Protein AF-A0A969H9D7-F1 (afdb_monomer)

Foldseek 3Di:
DDDDDPPPDDDLDDDDDPPDADFLVPDDLVSQWDADPVPRFIGGNNHTDDDDDPVVVVVVLVVLCVVPNDVVSVVVVVVVVVVVLVVVLVSLVVPHRHPDPVRSVVNSVSVVVSVD

Structure (mmCIF, N/CA/C/O backbone):
data_AF-A0A969H9D7-F1
#
_entry.id   AF-A0A969H9D7-F1
#
loop_
_atom_site.group_PDB
_atom_site.id
_atom_site.type_symbol
_atom_site.label_atom_id
_atom_site.label_alt_id
_atom_site.label_comp_id
_atom_site.label_asym_id
_atom_site.label_entity_id
_atom_site.label_seq_id
_atom_site.pdbx_PDB_ins_code
_atom_site.Cartn_x
_atom_site.Cartn_y
_atom_site.Cartn_z
_atom_site.occupancy
_atom_site.B_iso_or_equiv
_atom_site.auth_seq_id
_atom_site.auth_comp_id
_atom_site.auth_asym_id
_atom_site.auth_atom_id
_atom_site.pdbx_PDB_model_num
ATOM 1 N N . MET A 1 1 ? 2.101 -37.774 -3.448 1.00 33.56 1 MET A N 1
ATOM 2 C CA . MET A 1 1 ? 2.745 -37.173 -4.631 1.00 33.56 1 MET A CA 1
ATOM 3 C C . MET A 1 1 ? 1.666 -36.396 -5.372 1.00 33.56 1 MET A C 1
ATOM 5 O O . MET A 1 1 ? 1.065 -36.943 -6.282 1.00 33.56 1 MET A O 1
ATOM 9 N N . ASN A 1 2 ? 1.310 -35.200 -4.895 1.00 32.16 2 ASN A N 1
ATOM 10 C CA . ASN A 1 2 ? 0.349 -34.351 -5.599 1.00 32.16 2 ASN A CA 1
ATOM 11 C C . ASN A 1 2 ? 1.150 -33.205 -6.201 1.00 32.16 2 ASN A C 1
ATOM 13 O O . ASN A 1 2 ? 1.812 -32.461 -5.478 1.00 32.16 2 ASN A O 1
ATOM 17 N N . VAL A 1 3 ? 1.207 -33.215 -7.524 1.00 33.41 3 VAL A N 1
ATOM 18 C CA . VAL A 1 3 ? 2.039 -32.346 -8.344 1.00 33.41 3 VAL A CA 1
ATOM 19 C C . VAL A 1 3 ? 1.517 -30.921 -8.182 1.00 33.41 3 VAL A C 1
ATOM 21 O O . VAL A 1 3 ? 0.322 -30.677 -8.306 1.00 33.41 3 VAL A O 1
ATOM 24 N N . ILE A 1 4 ? 2.422 -30.010 -7.834 1.00 35.75 4 ILE A N 1
ATOM 25 C CA . ILE A 1 4 ? 2.188 -28.569 -7.797 1.00 35.75 4 ILE A CA 1
ATOM 26 C C . ILE A 1 4 ? 1.741 -28.147 -9.198 1.00 35.75 4 ILE A C 1
ATOM 28 O O . ILE A 1 4 ? 2.492 -28.336 -10.155 1.00 35.75 4 ILE A O 1
ATOM 32 N N . GLU A 1 5 ? 0.530 -27.608 -9.330 1.00 33.75 5 GLU A N 1
ATOM 33 C CA . GLU A 1 5 ? 0.127 -26.939 -10.564 1.00 33.75 5 GLU A CA 1
ATOM 34 C C . GLU A 1 5 ? 1.023 -25.710 -10.785 1.00 33.75 5 GLU A C 1
ATOM 36 O O . GLU A 1 5 ? 1.114 -24.855 -9.899 1.00 33.75 5 GLU A O 1
ATOM 41 N N . PRO A 1 6 ? 1.695 -25.581 -11.940 1.00 34.88 6 PRO A N 1
ATOM 42 C CA . PRO A 1 6 ? 2.473 -24.398 -12.253 1.00 34.88 6 PRO A CA 1
ATOM 43 C C . PRO A 1 6 ? 1.549 -23.358 -12.899 1.00 34.88 6 PRO A C 1
ATOM 45 O O . PRO A 1 6 ? 1.531 -23.202 -14.115 1.00 34.88 6 PRO A O 1
ATOM 48 N N . THR A 1 7 ? 0.764 -22.624 -12.108 1.00 38.19 7 THR A N 1
ATOM 49 C CA . THR A 1 7 ? -0.100 -21.539 -12.625 1.00 38.19 7 THR A CA 1
ATOM 50 C C . THR A 1 7 ? 0.622 -20.181 -12.676 1.00 38.19 7 THR A C 1
ATOM 52 O O . THR A 1 7 ? 0.048 -19.141 -12.365 1.00 38.19 7 THR A O 1
ATOM 55 N N . LEU A 1 8 ? 1.895 -20.172 -13.077 1.00 41.25 8 LEU A N 1
ATOM 56 C CA . LEU A 1 8 ? 2.696 -18.960 -13.298 1.00 41.25 8 LEU A CA 1
ATOM 57 C C . LEU A 1 8 ? 3.179 -18.926 -14.749 1.00 41.25 8 LEU A C 1
ATOM 59 O O . LEU A 1 8 ? 4.369 -19.058 -14.998 1.00 41.25 8 LEU A O 1
ATOM 63 N N . GLN A 1 9 ? 2.255 -18.823 -15.709 1.00 36.44 9 GLN A N 1
ATOM 64 C CA . GLN A 1 9 ? 2.560 -18.502 -17.112 1.00 36.44 9 GLN A CA 1
ATOM 65 C C . GLN A 1 9 ? 1.260 -18.295 -17.907 1.00 36.44 9 GLN A C 1
ATOM 67 O O . GLN A 1 9 ? 0.803 -19.198 -18.597 1.00 36.44 9 GLN A O 1
ATOM 72 N N . HIS A 1 10 ? 0.643 -17.110 -17.819 1.00 37.75 10 HIS A N 1
ATOM 73 C CA . HIS A 1 10 ? -0.107 -16.560 -18.957 1.00 37.75 10 HIS A CA 1
ATOM 74 C C . HIS A 1 10 ? -0.364 -15.050 -18.789 1.00 37.75 10 HIS A C 1
ATOM 76 O O . HIS A 1 10 ? -1.330 -14.634 -18.152 1.00 37.75 10 HIS A O 1
ATOM 82 N N . THR A 1 11 ? 0.512 -14.265 -19.420 1.00 38.38 11 THR A N 1
ATOM 83 C CA . THR A 1 11 ? 0.165 -13.052 -20.179 1.00 38.38 11 THR A CA 1
ATOM 84 C C . THR A 1 11 ? -0.357 -11.850 -19.385 1.00 38.38 11 THR A C 1
ATOM 86 O O . THR A 1 11 ? -1.549 -11.558 -19.374 1.00 38.38 11 THR A O 1
ATOM 89 N N . LEU A 1 12 ? 0.581 -11.082 -18.820 1.00 40.75 12 LEU A N 1
ATOM 90 C CA . LEU A 1 12 ? 0.462 -9.623 -18.772 1.00 40.75 12 LEU A CA 1
ATOM 91 C C . LEU A 1 12 ? 0.801 -9.110 -20.176 1.00 40.75 12 LEU A C 1
ATOM 93 O O . LEU A 1 12 ? 1.960 -8.876 -20.499 1.00 40.75 12 LEU A O 1
ATOM 97 N N . ALA A 1 13 ? -0.187 -9.040 -21.057 1.00 39.47 13 ALA A N 1
ATOM 98 C CA . ALA A 1 13 ? -0.029 -8.318 -22.306 1.00 39.47 13 ALA A CA 1
ATOM 99 C C . ALA A 1 13 ? -1.341 -7.622 -22.603 1.00 39.47 13 ALA A C 1
ATOM 101 O O . ALA A 1 13 ? -2.326 -8.302 -22.857 1.00 39.47 13 ALA A O 1
ATOM 102 N N . HIS A 1 14 ? -1.319 -6.295 -22.584 1.00 43.56 14 HIS A N 1
ATOM 103 C CA . HIS A 1 14 ? -1.577 -5.528 -23.792 1.00 43.56 14 HIS A CA 1
ATOM 104 C C . HIS A 1 14 ? -0.678 -4.273 -23.768 1.00 43.56 14 HIS A C 1
ATOM 106 O O . HIS A 1 14 ? -0.604 -3.564 -22.771 1.00 43.56 14 HIS A O 1
ATOM 112 N N . ASP A 1 15 ? 0.056 -4.089 -24.870 1.00 40.50 15 ASP A N 1
ATOM 113 C CA . ASP A 1 15 ? 0.835 -2.909 -25.290 1.00 40.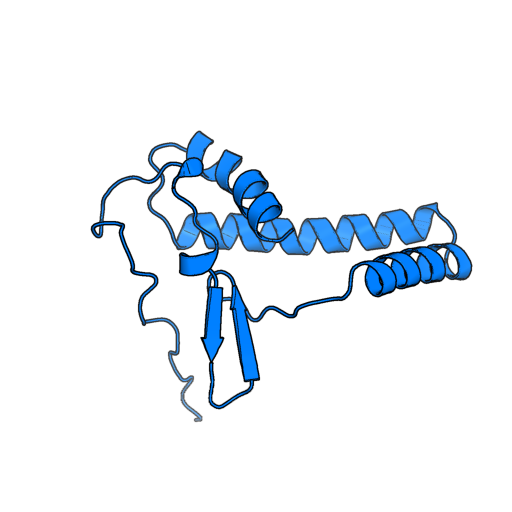50 15 ASP A CA 1
ATOM 114 C C . ASP A 1 15 ? 2.281 -2.689 -24.806 1.00 40.50 15 ASP A C 1
ATOM 116 O O . ASP A 1 15 ? 2.842 -1.616 -25.020 1.00 40.50 15 ASP A O 1
ATOM 120 N N . THR A 1 16 ? 2.979 -3.720 -24.325 1.00 48.44 16 THR A N 1
ATOM 121 C CA . THR A 1 16 ? 4.456 -3.688 -24.298 1.00 48.44 16 THR A CA 1
ATOM 122 C C . THR A 1 16 ? 5.021 -4.831 -25.129 1.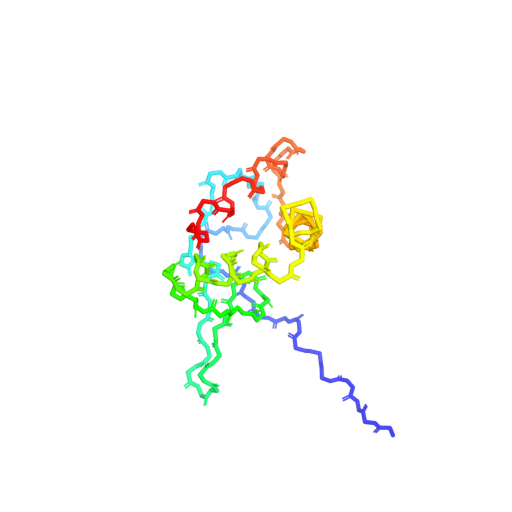00 48.44 16 THR A C 1
ATOM 124 O O . THR A 1 16 ? 4.751 -6.004 -24.871 1.00 48.44 16 THR A O 1
ATOM 127 N N . ILE A 1 17 ? 5.796 -4.494 -26.161 1.00 49.97 17 ILE A N 1
ATOM 128 C CA . ILE A 1 17 ? 6.546 -5.478 -26.946 1.00 49.97 17 ILE A CA 1
ATOM 129 C C . ILE A 1 17 ? 7.482 -6.219 -25.972 1.00 49.97 17 ILE A C 1
ATOM 131 O O . ILE A 1 17 ? 8.206 -5.554 -25.225 1.00 49.97 17 ILE A O 1
ATOM 135 N N . PRO A 1 18 ? 7.497 -7.567 -25.949 1.00 53.94 18 PRO A N 1
ATOM 136 C CA . PRO A 1 18 ? 8.398 -8.316 -25.080 1.00 53.94 18 PRO A CA 1
ATOM 137 C C . PRO A 1 18 ? 9.849 -7.855 -25.280 1.00 53.94 18 PRO A C 1
ATOM 139 O O . PRO A 1 18 ? 10.390 -7.968 -26.380 1.00 53.94 18 PRO A O 1
ATOM 142 N N . GLY A 1 19 ? 10.466 -7.319 -24.223 1.00 63.28 19 GLY A N 1
ATOM 143 C CA . GLY A 1 19 ? 11.852 -6.837 -24.233 1.00 63.28 19 GLY A CA 1
ATOM 144 C C . GLY A 1 19 ? 12.042 -5.324 -24.391 1.00 63.28 19 GLY A C 1
ATOM 145 O O . GLY A 1 19 ? 13.181 -4.868 -24.315 1.00 63.28 19 GLY A O 1
ATOM 146 N N . THR A 1 20 ? 10.983 -4.526 -24.565 1.00 76.88 20 THR A N 1
ATOM 147 C CA . THR A 1 20 ? 11.111 -3.060 -24.510 1.00 76.88 20 THR A CA 1
ATOM 148 C C . THR A 1 20 ? 11.296 -2.601 -23.058 1.00 76.88 20 THR A C 1
ATOM 150 O O . THR A 1 20 ? 10.532 -3.040 -22.197 1.00 76.88 20 THR A O 1
ATOM 153 N N . PRO A 1 21 ? 12.304 -1.760 -22.761 1.00 86.94 21 PRO A N 1
ATOM 154 C CA . PRO A 1 21 ? 12.455 -1.174 -21.435 1.00 86.94 21 PRO A CA 1
ATOM 155 C C . PRO A 1 21 ? 11.256 -0.283 -21.081 1.00 86.94 21 PRO A C 1
ATOM 157 O O . PRO A 1 21 ? 10.794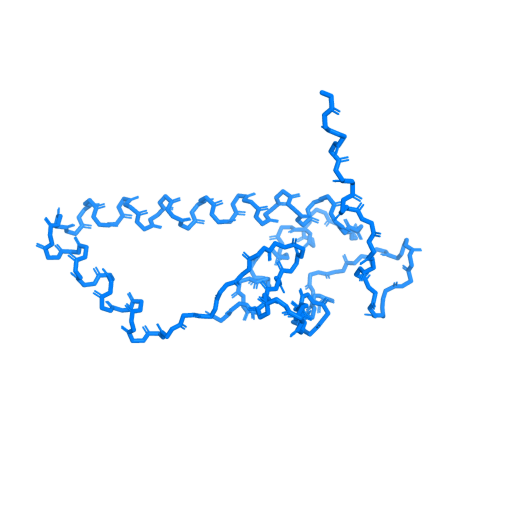 0.481 -21.926 1.00 86.94 21 PRO A O 1
ATOM 160 N N . LEU A 1 22 ? 10.759 -0.403 -19.851 1.00 90.31 22 LEU A N 1
ATOM 161 C CA . LEU A 1 22 ? 9.576 0.297 -19.343 1.00 90.31 22 LEU A CA 1
ATOM 162 C C . LEU A 1 22 ? 9.939 1.464 -18.425 1.00 90.31 22 LEU A C 1
ATOM 164 O O . LEU A 1 22 ? 10.870 1.365 -17.621 1.00 90.31 22 LEU A O 1
ATOM 168 N N . LYS A 1 23 ? 9.129 2.523 -18.479 1.00 92.25 23 LYS A N 1
ATOM 169 C CA . LYS A 1 23 ? 9.101 3.612 -17.498 1.00 92.25 23 LYS A CA 1
ATOM 170 C C . LYS A 1 23 ? 7.981 3.398 -16.493 1.00 92.25 23 LYS A C 1
ATOM 172 O O . LYS A 1 23 ? 6.972 2.762 -16.788 1.00 92.25 23 LYS A O 1
ATOM 177 N N . ALA A 1 24 ? 8.094 4.010 -15.317 1.00 89.25 24 ALA A N 1
ATOM 178 C CA . ALA A 1 24 ? 7.030 3.954 -14.306 1.00 89.25 24 ALA A CA 1
ATOM 179 C C . ALA A 1 24 ? 5.677 4.490 -14.816 1.00 89.25 24 ALA A C 1
ATOM 181 O O . ALA A 1 24 ? 4.623 3.993 -14.424 1.00 89.25 24 ALA A O 1
ATOM 182 N N . SER A 1 25 ? 5.704 5.485 -15.711 1.00 89.06 25 SER A N 1
ATOM 183 C CA . SER A 1 25 ? 4.511 6.068 -16.340 1.00 89.06 25 SER A CA 1
ATOM 184 C C . SER A 1 25 ? 3.762 5.114 -17.267 1.00 89.06 25 SER A C 1
ATOM 186 O O . SER A 1 25 ? 2.632 5.413 -17.638 1.00 89.06 25 SER A O 1
ATOM 188 N N . ASP A 1 26 ? 4.392 4.007 -17.655 1.00 90.38 26 ASP A N 1
ATOM 189 C CA . ASP A 1 26 ? 3.814 3.030 -18.576 1.00 90.38 26 ASP A CA 1
ATOM 190 C C . ASP A 1 26 ? 2.952 1.992 -17.834 1.00 90.38 26 ASP A C 1
ATOM 192 O O . ASP A 1 26 ? 2.281 1.174 -18.464 1.00 90.38 26 ASP A O 1
ATOM 196 N N . LEU A 1 27 ? 2.946 2.016 -16.493 1.00 90.44 27 LEU A N 1
ATOM 197 C CA . LEU A 1 27 ? 2.028 1.211 -15.695 1.00 90.44 27 LEU A CA 1
ATOM 198 C C . LEU A 1 27 ? 0.586 1.687 -15.893 1.00 90.44 27 LEU A C 1
ATOM 200 O O . LEU A 1 27 ? 0.253 2.841 -15.626 1.00 90.44 27 LEU A O 1
ATOM 204 N N . ASP A 1 28 ? -0.282 0.757 -16.282 1.00 90.12 28 ASP A N 1
ATOM 205 C CA . ASP A 1 28 ? -1.703 1.008 -16.505 1.00 90.12 28 ASP A CA 1
ATOM 206 C C . ASP A 1 28 ? -2.573 0.080 -15.647 1.00 90.12 28 ASP A C 1
ATOM 208 O O . ASP A 1 28 ? -2.359 -1.132 -15.583 1.00 90.12 28 ASP A O 1
ATOM 212 N N . PHE A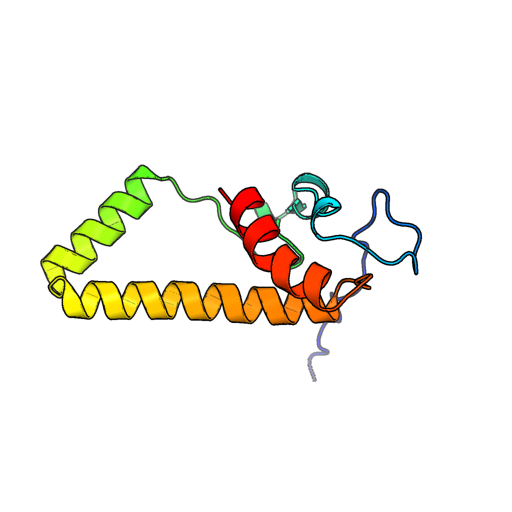 1 29 ? -3.588 0.651 -14.996 1.00 87.00 29 PHE A N 1
ATOM 213 C CA . PHE A 1 29 ? -4.473 -0.080 -14.089 1.00 87.00 29 PHE A CA 1
ATOM 214 C C . PHE A 1 29 ? -5.195 -1.250 -14.768 1.00 87.00 29 PHE A C 1
ATOM 216 O O . PHE A 1 29 ? -5.278 -2.336 -14.193 1.00 87.00 29 PHE A O 1
ATOM 223 N N . TYR A 1 30 ? -5.717 -1.057 -15.982 1.00 87.56 30 TYR A N 1
ATOM 224 C CA . TYR A 1 30 ? -6.503 -2.079 -16.674 1.00 87.56 30 TYR A CA 1
ATOM 225 C C . TYR A 1 30 ? -5.637 -3.247 -17.136 1.00 87.56 30 TYR A C 1
ATOM 227 O O . TYR A 1 30 ? -6.106 -4.384 -17.146 1.00 87.56 30 TYR A O 1
ATOM 235 N N . ASN A 1 31 ? -4.367 -2.985 -17.444 1.00 87.56 31 ASN A N 1
ATOM 236 C CA . ASN A 1 31 ? -3.395 -4.027 -17.763 1.00 87.56 31 ASN A CA 1
ATOM 237 C C . ASN A 1 31 ? -2.982 -4.850 -16.535 1.00 87.56 31 ASN A C 1
ATOM 239 O O . ASN A 1 31 ? -2.701 -6.045 -16.648 1.00 87.56 31 ASN A O 1
ATOM 243 N N . LEU A 1 32 ? -2.957 -4.231 -15.354 1.00 88.56 32 LEU A N 1
ATOM 244 C CA . LEU A 1 32 ? -2.610 -4.901 -14.099 1.00 88.56 32 LEU A CA 1
ATOM 245 C C . LEU A 1 32 ? -3.802 -5.637 -13.471 1.00 88.56 32 LEU A C 1
ATOM 247 O O . LEU A 1 32 ? -3.608 -6.603 -12.727 1.00 88.56 32 LEU A O 1
ATOM 251 N N . LEU A 1 33 ? -5.031 -5.206 -13.757 1.00 90.62 33 LEU A N 1
ATOM 252 C CA . LEU A 1 33 ? -6.248 -5.776 -13.194 1.00 90.62 33 LEU A CA 1
ATOM 253 C C . LEU A 1 33 ? -6.764 -6.959 -14.020 1.00 90.62 33 LEU A C 1
ATOM 255 O O . LEU A 1 33 ? -7.218 -6.816 -15.152 1.00 90.62 33 LEU A O 1
ATOM 259 N N . ARG A 1 34 ? -6.834 -8.140 -13.402 1.00 89.81 34 ARG A N 1
ATOM 260 C CA . ARG A 1 34 ? -7.449 -9.330 -13.997 1.00 89.81 34 ARG A CA 1
ATOM 261 C C . ARG A 1 34 ? -8.623 -9.814 -13.159 1.00 89.81 34 ARG A C 1
ATOM 263 O O . ARG A 1 34 ? -8.480 -10.148 -11.986 1.00 89.81 34 ARG A O 1
ATOM 270 N N . ARG A 1 35 ? -9.788 -9.965 -13.789 1.00 88.25 35 ARG A N 1
ATOM 271 C CA . ARG A 1 35 ? -10.945 -10.648 -13.195 1.00 88.25 35 ARG A CA 1
ATOM 272 C C . ARG A 1 35 ? -11.032 -12.085 -13.706 1.00 88.25 35 ARG A C 1
ATOM 274 O O . ARG A 1 35 ? -11.135 -12.316 -14.906 1.00 88.25 35 ARG A O 1
ATOM 281 N N . GLN A 1 36 ? -11.066 -13.042 -12.789 1.00 87.00 36 GLN A N 1
ATOM 282 C CA . GLN A 1 36 ? -11.448 -14.424 -13.058 1.00 87.00 36 GLN A CA 1
ATOM 283 C C . GLN A 1 36 ? -12.967 -14.547 -12.886 1.00 87.00 36 GLN A C 1
ATOM 285 O O . GLN A 1 36 ? -13.497 -14.404 -11.780 1.00 87.00 36 GLN A O 1
ATOM 290 N N . ALA A 1 37 ? -13.682 -14.690 -14.003 1.00 73.12 37 ALA A N 1
ATOM 291 C CA . ALA A 1 37 ? -15.141 -14.596 -14.035 1.00 73.12 37 ALA A CA 1
ATOM 292 C C . ALA A 1 37 ? -15.850 -15.810 -13.411 1.00 73.12 37 ALA A C 1
ATOM 294 O O . ALA A 1 37 ? -16.946 -15.662 -12.880 1.00 73.12 37 ALA A O 1
ATOM 295 N N . ASP A 1 38 ? -15.213 -16.975 -13.454 1.00 79.06 38 ASP A N 1
ATOM 296 C CA . ASP A 1 38 ? -15.687 -18.248 -12.908 1.00 79.06 38 ASP A CA 1
ATOM 297 C C . ASP A 1 38 ? -15.639 -18.297 -11.372 1.00 79.06 38 ASP A C 1
ATOM 299 O O . ASP A 1 38 ? -16.550 -18.822 -10.740 1.00 79.06 38 ASP A O 1
ATOM 303 N N . GLU A 1 39 ? -14.616 -17.698 -10.762 1.00 79.88 39 GLU A N 1
ATOM 304 C CA . GLU A 1 39 ? -14.359 -17.810 -9.320 1.00 79.88 39 GLU A CA 1
ATOM 305 C C . GLU A 1 39 ? -14.641 -16.521 -8.527 1.00 79.88 39 GLU A C 1
ATOM 307 O O . GLU A 1 39 ? -14.365 -16.458 -7.328 1.00 79.88 39 GLU A O 1
ATOM 312 N N . SER A 1 40 ? -15.174 -15.471 -9.166 1.00 85.06 40 SER A N 1
ATOM 313 C CA . SER A 1 40 ? -15.341 -14.133 -8.558 1.00 85.06 40 SER A CA 1
ATOM 314 C C . SER A 1 40 ? -14.049 -13.601 -7.916 1.00 85.06 40 SER A C 1
ATOM 316 O O . SER A 1 40 ? -14.063 -12.911 -6.893 1.00 85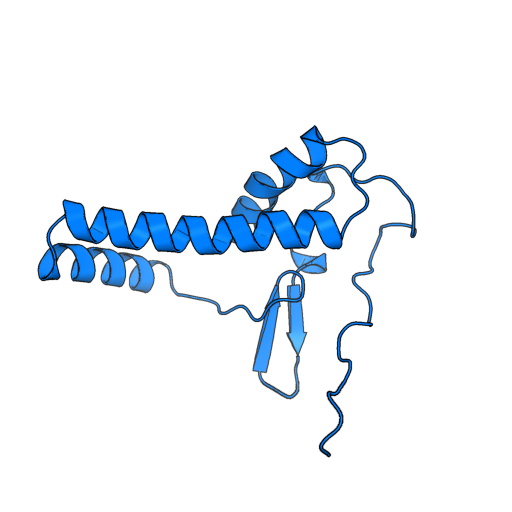.06 40 SER A O 1
ATOM 318 N N . ARG A 1 41 ? -12.901 -13.940 -8.514 1.00 90.75 41 ARG A N 1
ATOM 319 C CA . ARG A 1 41 ? -11.582 -13.523 -8.037 1.00 90.75 41 ARG A CA 1
ATOM 320 C C . ARG A 1 41 ? -11.081 -12.342 -8.853 1.00 90.75 41 ARG A C 1
ATOM 322 O O . ARG A 1 41 ? -11.027 -12.379 -10.077 1.00 90.75 41 ARG A O 1
ATOM 329 N N . LEU A 1 42 ? -10.698 -11.296 -8.145 1.00 92.19 42 LEU A N 1
ATOM 330 C CA . LEU A 1 42 ? -9.906 -10.183 -8.630 1.00 92.19 42 LEU A CA 1
ATOM 331 C C . LEU A 1 42 ? -8.424 -10.440 -8.358 1.00 92.19 42 LEU A C 1
ATOM 333 O O . LEU A 1 42 ? -8.030 -10.824 -7.252 1.00 92.19 42 LEU A O 1
ATOM 337 N N . PHE A 1 43 ? -7.611 -10.206 -9.365 1.00 91.62 43 PHE A N 1
ATOM 338 C CA . PHE A 1 43 ? -6.171 -10.181 -9.261 1.00 91.62 43 PHE A CA 1
ATOM 339 C C . PHE A 1 43 ? -5.693 -8.808 -9.697 1.00 91.62 43 PHE A C 1
ATOM 341 O O . PHE A 1 43 ? -6.218 -8.243 -10.654 1.00 91.62 43 PHE A O 1
ATOM 348 N N . PHE A 1 44 ? -4.703 -8.292 -8.993 1.00 90.25 44 PHE A N 1
ATOM 349 C CA . PHE A 1 44 ? -3.992 -7.089 -9.369 1.00 90.25 44 PHE A CA 1
ATOM 350 C C . PHE A 1 44 ? -2.513 -7.443 -9.417 1.00 90.25 44 PHE A C 1
ATOM 352 O O . PHE A 1 44 ? -1.976 -8.005 -8.461 1.00 90.25 44 PHE A O 1
ATOM 359 N N . ASN A 1 45 ? -1.898 -7.227 -10.576 1.00 86.81 45 ASN A N 1
ATOM 360 C CA . ASN A 1 45 ? -0.502 -7.538 -10.847 1.00 86.81 45 ASN A CA 1
ATOM 361 C C . ASN A 1 45 ? -0.111 -8.980 -10.448 1.00 86.81 45 ASN A C 1
ATOM 363 O O . ASN A 1 45 ? 0.798 -9.232 -9.658 1.00 86.81 45 ASN A O 1
ATOM 367 N N . GLY A 1 46 ? -0.914 -9.949 -10.902 1.00 84.12 46 GLY A N 1
ATOM 368 C CA . GLY A 1 46 ? -0.708 -11.378 -10.630 1.00 84.12 46 GLY A CA 1
ATOM 369 C C . GLY A 1 46 ? -1.030 -11.843 -9.201 1.00 84.12 46 GLY A C 1
ATOM 370 O O . GLY A 1 46 ? -1.000 -13.043 -8.934 1.00 84.12 46 GLY A O 1
ATOM 371 N N . ARG A 1 47 ? -1.393 -10.941 -8.281 1.00 88.00 47 ARG A N 1
ATOM 372 C CA . ARG A 1 47 ? -1.685 -11.257 -6.873 1.00 88.00 47 ARG A CA 1
ATOM 373 C C . ARG A 1 47 ? -3.177 -11.140 -6.583 1.00 88.00 47 ARG A C 1
ATOM 375 O O . ARG A 1 47 ? -3.858 -10.278 -7.127 1.00 88.00 47 ARG A O 1
ATOM 382 N N . ARG A 1 48 ? -3.715 -12.014 -5.723 1.00 90.94 48 ARG A N 1
ATOM 383 C CA . ARG A 1 48 ? -5.129 -11.955 -5.312 1.00 90.94 48 ARG A CA 1
ATOM 384 C C . ARG A 1 48 ? -5.386 -10.628 -4.594 1.00 90.94 48 ARG A C 1
ATOM 386 O O . ARG A 1 48 ? -4.776 -10.366 -3.563 1.00 90.94 48 ARG A O 1
ATOM 393 N N . ALA A 1 49 ? -6.326 -9.848 -5.114 1.00 92.06 49 ALA A N 1
ATOM 394 C CA . ALA A 1 49 ? -6.701 -8.542 -4.586 1.00 92.06 49 ALA A CA 1
ATOM 395 C C . ALA A 1 49 ? -8.172 -8.521 -4.166 1.00 92.06 49 ALA A C 1
ATOM 397 O O . ALA A 1 49 ? -8.988 -9.300 -4.654 1.00 92.06 49 ALA A O 1
ATOM 398 N N . VAL A 1 50 ? -8.550 -7.628 -3.269 1.00 92.25 50 VAL A N 1
ATOM 399 C CA . VAL A 1 50 ? -9.950 -7.423 -2.885 1.00 92.25 50 VAL A CA 1
ATOM 400 C C . VAL A 1 50 ? -10.253 -5.938 -2.927 1.00 92.25 50 VAL A C 1
ATOM 402 O O . VAL A 1 50 ? -9.370 -5.123 -2.686 1.00 92.25 50 VAL A O 1
ATOM 405 N N . ILE A 1 51 ? -11.498 -5.601 -3.247 1.00 91.88 51 ILE A N 1
ATOM 406 C CA . ILE A 1 51 ? -11.980 -4.225 -3.176 1.00 91.88 51 ILE A CA 1
ATOM 407 C C . ILE A 1 51 ? -12.517 -4.019 -1.765 1.00 91.88 51 ILE A C 1
ATOM 409 O O . ILE A 1 51 ? -13.342 -4.808 -1.299 1.00 91.88 51 ILE A O 1
ATOM 413 N N . PHE A 1 52 ? -12.045 -2.971 -1.102 1.00 93.19 52 PHE A N 1
ATOM 414 C CA . PHE A 1 52 ? -12.546 -2.537 0.192 1.00 93.19 52 PHE A CA 1
ATOM 415 C C . PHE A 1 52 ? -13.242 -1.191 0.055 1.00 93.19 52 PHE A C 1
ATOM 417 O O . PHE A 1 52 ? -12.823 -0.332 -0.716 1.00 93.19 52 PHE A O 1
ATOM 424 N N . ASP A 1 53 ? -14.300 -1.020 0.834 1.00 96.00 53 ASP A N 1
ATOM 425 C CA . ASP A 1 53 ? -14.939 0.273 1.002 1.00 96.00 53 ASP A CA 1
ATOM 426 C C . ASP A 1 53 ? -14.047 1.209 1.845 1.00 96.00 53 ASP A C 1
ATOM 428 O O . ASP A 1 53 ? -13.464 0.795 2.853 1.00 96.00 53 ASP A O 1
ATOM 432 N N . VAL A 1 54 ? -13.923 2.471 1.421 1.00 96.00 54 VAL A N 1
ATOM 433 C CA . VAL A 1 54 ? -13.034 3.454 2.066 1.00 96.00 54 VAL A CA 1
ATOM 434 C C . VAL A 1 54 ? -13.532 3.822 3.467 1.00 96.00 54 VAL A C 1
ATOM 436 O O . VAL A 1 54 ? -12.721 3.991 4.383 1.00 96.00 54 VAL A O 1
ATOM 439 N N . GLU A 1 55 ? -14.850 3.899 3.672 1.00 97.50 55 GLU A N 1
ATOM 440 C CA . GLU A 1 55 ? -15.440 4.152 4.990 1.00 97.50 55 GLU A CA 1
ATOM 441 C C . GLU A 1 55 ? -15.155 2.978 5.939 1.00 97.50 55 GLU A C 1
ATOM 443 O O . GLU A 1 55 ? -14.742 3.193 7.081 1.00 97.50 55 GLU A O 1
ATOM 448 N N . ALA A 1 56 ? -15.245 1.738 5.452 1.00 97.25 56 ALA A N 1
ATOM 449 C CA . ALA A 1 56 ? -14.902 0.544 6.219 1.00 97.25 56 ALA A CA 1
ATOM 450 C C . ALA A 1 56 ? -13.420 0.510 6.646 1.00 97.25 56 ALA A C 1
ATOM 452 O O . ALA A 1 56 ? -13.121 0.144 7.787 1.00 97.25 56 ALA A O 1
ATOM 453 N N . ILE A 1 57 ? -12.483 0.930 5.785 1.00 95.75 57 ILE A N 1
ATOM 454 C CA . ILE A 1 57 ? -11.060 1.065 6.158 1.00 95.75 57 ILE A CA 1
ATOM 455 C C . ILE A 1 57 ? -10.880 2.158 7.223 1.00 95.75 57 ILE A C 1
ATOM 457 O O . ILE A 1 57 ? -10.141 1.970 8.195 1.00 95.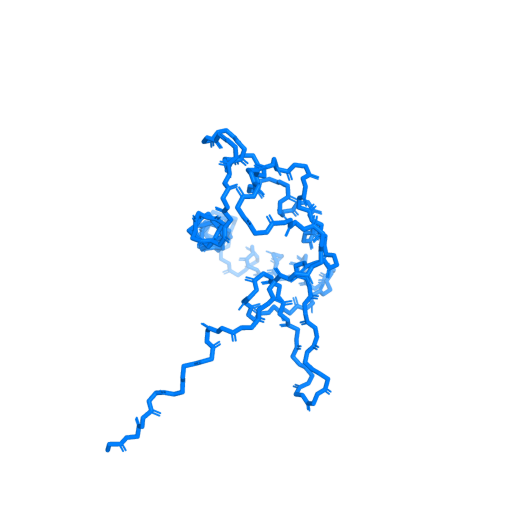75 57 ILE A O 1
ATOM 461 N N . GLY A 1 58 ? -11.579 3.287 7.080 1.00 97.12 58 GLY A N 1
ATOM 462 C CA . GLY A 1 58 ? -11.591 4.356 8.079 1.00 97.12 58 GLY A CA 1
ATOM 463 C C . GLY A 1 58 ? -12.098 3.876 9.442 1.00 97.12 58 GLY A C 1
ATOM 464 O O . GLY A 1 58 ? -11.470 4.151 10.470 1.00 97.12 58 GLY A O 1
ATOM 465 N N . ALA A 1 59 ? -13.180 3.095 9.447 1.00 98.12 59 ALA A N 1
ATOM 466 C CA . ALA A 1 59 ? -13.733 2.471 10.642 1.00 98.12 59 ALA A CA 1
ATOM 467 C C . ALA A 1 59 ? -12.752 1.466 11.266 1.00 98.12 59 ALA A C 1
ATOM 469 O O . ALA A 1 59 ? -12.533 1.508 12.475 1.00 98.12 59 ALA A O 1
ATOM 470 N N . LEU A 1 60 ? -12.087 0.624 10.465 1.00 97.62 60 LEU A N 1
ATOM 471 C CA . LEU A 1 60 ? -11.047 -0.292 10.948 1.00 97.62 60 LEU A CA 1
ATOM 472 C C . LEU A 1 60 ? -9.906 0.465 11.643 1.00 97.62 60 LEU A C 1
ATOM 474 O O . LEU A 1 60 ? -9.496 0.092 12.742 1.00 97.62 60 LEU A O 1
ATOM 478 N N . ARG A 1 61 ? -9.419 1.557 11.040 1.00 97.81 61 ARG A N 1
ATOM 479 C CA . ARG A 1 61 ? -8.395 2.421 11.648 1.00 97.81 61 ARG A CA 1
ATOM 480 C C . ARG A 1 61 ? -8.859 2.960 13.001 1.00 97.81 61 ARG A C 1
ATOM 482 O O . ARG A 1 61 ? -8.089 2.940 13.960 1.00 97.81 61 ARG A O 1
ATOM 489 N N . GLN A 1 62 ? -10.101 3.432 13.078 1.00 98.38 62 GLN A N 1
ATOM 490 C CA . GLN A 1 62 ? -10.673 3.969 14.309 1.00 98.38 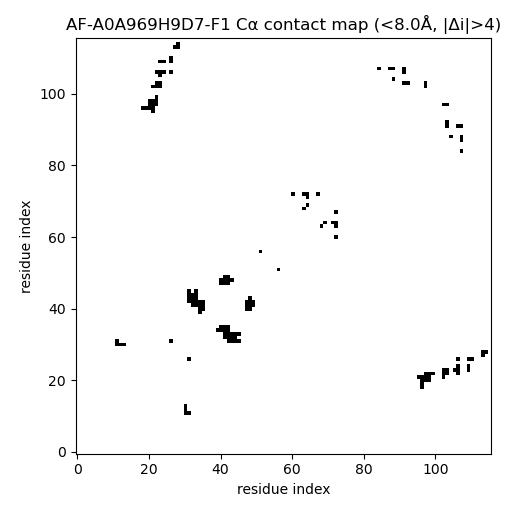62 GLN A CA 1
ATOM 491 C C . GLN A 1 62 ? -10.778 2.889 15.397 1.00 98.38 62 GLN A C 1
ATOM 493 O O . GLN A 1 62 ? -10.337 3.118 16.520 1.00 98.38 62 GLN A O 1
ATOM 498 N N . GLN A 1 63 ? -11.246 1.688 15.050 1.00 98.38 63 GLN A N 1
ATOM 499 C CA . GLN A 1 63 ? -11.333 0.561 15.984 1.00 98.38 63 GLN A CA 1
ATOM 500 C C . GLN A 1 63 ? -9.961 0.111 16.504 1.00 98.38 63 GLN A C 1
ATOM 502 O O . GLN A 1 63 ? -9.823 -0.207 17.687 1.00 98.38 63 GLN A O 1
ATOM 507 N N . LEU A 1 64 ? -8.923 0.130 15.659 1.00 98.56 64 LEU A N 1
ATOM 508 C CA . LEU A 1 64 ? -7.548 -0.143 16.091 1.00 98.56 64 LEU A CA 1
ATOM 509 C C . LEU A 1 64 ? -7.062 0.891 17.114 1.00 98.56 64 LEU A C 1
ATOM 511 O O . LEU A 1 64 ? -6.451 0.515 18.113 1.00 98.56 64 LEU A O 1
ATOM 515 N N . ILE A 1 65 ? -7.345 2.176 16.886 1.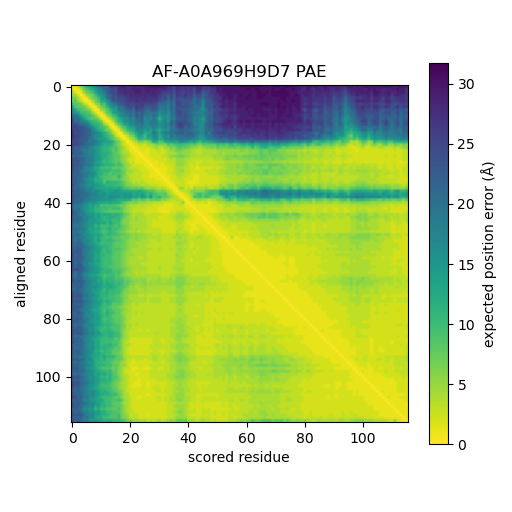00 98.69 65 ILE A N 1
ATOM 516 C CA . ILE A 1 65 ? -6.964 3.259 17.804 1.00 98.69 65 ILE A CA 1
ATOM 517 C C . ILE A 1 65 ? -7.713 3.135 19.131 1.00 98.69 65 ILE A C 1
ATOM 519 O O . ILE A 1 65 ? -7.094 3.253 20.184 1.00 98.69 65 ILE A O 1
ATOM 523 N N . GLU A 1 66 ? -9.016 2.867 19.096 1.00 98.62 66 GLU A N 1
ATOM 524 C CA . GLU A 1 66 ? -9.841 2.711 20.300 1.00 98.62 66 GLU A CA 1
ATOM 525 C C . GLU A 1 66 ? -9.429 1.494 21.133 1.00 98.62 66 GLU A C 1
ATOM 527 O O . GLU A 1 66 ? -9.419 1.562 22.360 1.00 98.62 66 GLU A O 1
ATOM 532 N N . SER A 1 67 ? -9.042 0.398 20.477 1.00 98.50 67 SER A N 1
ATOM 533 C CA . SER A 1 67 ? -8.699 -0.857 21.156 1.00 98.50 67 SER A CA 1
ATOM 534 C C . SER A 1 67 ? -7.258 -0.903 21.670 1.00 98.50 67 SER A C 1
ATOM 536 O O . SER A 1 67 ? -6.992 -1.538 22.688 1.00 98.50 67 SER A O 1
ATOM 538 N N . LEU A 1 68 ? -6.311 -0.282 20.956 1.00 98.25 68 LEU A N 1
ATOM 539 C CA . LEU A 1 68 ? -4.868 -0.430 21.209 1.00 98.25 68 LEU A CA 1
ATOM 540 C C . LEU A 1 68 ? -4.174 0.880 21.611 1.00 98.25 68 LEU A C 1
ATOM 542 O O . LEU A 1 68 ? -3.021 0.857 22.039 1.00 98.25 68 LEU A O 1
ATOM 546 N N . GLY A 1 69 ? -4.840 2.021 21.440 1.00 98.38 69 GLY A N 1
ATOM 547 C CA . GLY A 1 69 ? -4.213 3.337 21.483 1.00 98.38 69 GLY A CA 1
ATOM 548 C C . GLY A 1 69 ? -3.446 3.675 20.197 1.00 98.38 69 GLY A C 1
ATOM 549 O O . GLY A 1 69 ? -3.117 2.819 19.372 1.00 98.38 69 GLY A O 1
ATOM 550 N N . THR A 1 70 ? -3.143 4.961 20.024 1.00 98.25 70 THR A N 1
ATOM 551 C CA . THR A 1 70 ? -2.559 5.511 18.789 1.00 98.25 70 THR A CA 1
ATOM 552 C C . THR A 1 70 ? -1.207 4.899 18.421 1.00 98.25 70 THR A C 1
ATOM 554 O O . THR A 1 70 ? -0.969 4.608 17.252 1.00 98.25 70 THR A O 1
ATOM 557 N N . GLU A 1 71 ? -0.318 4.692 19.395 1.00 98.31 71 GLU A N 1
ATOM 558 C CA . GLU A 1 71 ? 1.050 4.219 19.143 1.00 98.31 71 GLU A CA 1
ATOM 559 C C . GLU A 1 71 ? 1.069 2.788 18.585 1.00 98.31 71 GLU A C 1
ATOM 561 O O . GLU A 1 71 ? 1.680 2.519 17.548 1.00 98.31 71 GLU A O 1
ATOM 566 N N . LEU A 1 72 ? 0.336 1.870 19.220 1.00 98.38 72 LEU A N 1
ATOM 567 C CA . LEU A 1 72 ? 0.256 0.485 18.761 1.00 98.38 72 LEU A CA 1
ATOM 568 C C . LEU A 1 72 ? -0.516 0.367 17.445 1.00 98.38 72 LEU A C 1
ATOM 570 O O . LEU A 1 72 ? -0.082 -0.377 16.561 1.00 98.38 72 LEU A O 1
ATOM 574 N N . ALA A 1 73 ? -1.607 1.123 17.279 1.00 98.56 73 ALA A N 1
ATOM 575 C CA . ALA A 1 73 ? -2.352 1.175 16.024 1.00 98.56 73 ALA A CA 1
ATOM 576 C C . ALA A 1 73 ? -1.466 1.651 14.860 1.00 98.56 73 ALA A C 1
ATOM 578 O O . ALA A 1 73 ? -1.447 1.020 13.802 1.00 98.56 73 ALA A O 1
ATOM 579 N N . MET A 1 74 ? -0.665 2.702 15.073 1.00 98.12 74 MET A N 1
ATOM 580 C CA . MET A 1 74 ? 0.326 3.168 14.100 1.00 98.12 74 MET A CA 1
ATOM 581 C C . MET A 1 74 ? 1.336 2.067 13.773 1.00 98.12 74 MET A C 1
ATOM 583 O O . MET A 1 74 ? 1.583 1.791 12.604 1.00 98.12 74 MET A O 1
ATOM 587 N N . GLY A 1 75 ? 1.871 1.377 14.784 1.00 98.44 75 GLY A N 1
ATOM 588 C CA . GLY A 1 75 ? 2.786 0.260 14.567 1.00 98.44 75 GLY A CA 1
ATOM 589 C C . GLY A 1 75 ? 2.181 -0.855 13.703 1.00 98.44 75 GLY A C 1
ATOM 590 O O . GLY A 1 75 ? 2.864 -1.393 12.830 1.00 98.44 75 GLY A O 1
ATOM 591 N N . VAL A 1 76 ? 0.909 -1.203 13.922 1.00 98.25 76 VAL A N 1
ATOM 592 C CA . VAL A 1 76 ? 0.193 -2.204 13.112 1.00 98.25 76 VAL A CA 1
ATOM 593 C C . VAL A 1 76 ? 0.053 -1.737 11.664 1.00 98.25 76 VAL A C 1
ATOM 595 O O . VAL A 1 76 ? 0.441 -2.475 10.760 1.00 98.25 76 VAL A O 1
ATOM 598 N N . LEU A 1 77 ? -0.436 -0.516 11.441 1.00 97.38 77 LEU A N 1
ATOM 599 C CA . LEU A 1 77 ? -0.671 0.025 10.098 1.00 97.38 77 LEU A CA 1
ATOM 600 C C . LEU A 1 77 ? 0.632 0.220 9.311 1.00 97.38 77 LEU A C 1
ATOM 602 O O . LEU A 1 77 ? 0.691 -0.124 8.134 1.00 97.38 77 LEU A O 1
ATOM 606 N N . THR A 1 78 ? 1.706 0.669 9.965 1.00 97.94 78 THR A N 1
ATOM 607 C CA . THR A 1 78 ? 3.030 0.787 9.339 1.00 97.94 78 THR A CA 1
ATOM 608 C C . THR A 1 78 ? 3.561 -0.572 8.891 1.00 97.94 78 THR A C 1
ATOM 610 O O . THR A 1 78 ? 4.073 -0.698 7.782 1.00 97.94 78 THR A O 1
ATOM 613 N N . ARG A 1 79 ? 3.427 -1.617 9.719 1.00 97.88 79 ARG A N 1
ATOM 614 C CA . ARG A 1 79 ? 3.852 -2.975 9.335 1.00 97.88 79 ARG A CA 1
ATOM 615 C C . ARG A 1 79 ? 2.981 -3.557 8.227 1.00 97.88 79 ARG A C 1
ATOM 617 O O . ARG A 1 79 ? 3.510 -4.241 7.355 1.00 97.88 79 ARG A O 1
ATOM 624 N N . PHE A 1 80 ? 1.680 -3.276 8.257 1.00 95.62 80 PHE A N 1
ATOM 625 C CA . PHE A 1 80 ? 0.756 -3.660 7.196 1.00 95.62 80 PHE A CA 1
ATOM 626 C C . PHE A 1 80 ? 1.185 -3.052 5.852 1.00 95.62 80 PHE A C 1
ATOM 628 O O . PHE A 1 80 ? 1.454 -3.800 4.913 1.00 95.62 80 PHE A O 1
ATOM 635 N N . GLY A 1 81 ? 1.372 -1.728 5.795 1.00 94.25 81 GLY A N 1
ATOM 636 C CA . GLY A 1 81 ? 1.845 -1.034 4.593 1.00 94.25 81 GLY A CA 1
ATOM 637 C C . GLY A 1 81 ? 3.236 -1.489 4.145 1.00 94.25 81 GLY A C 1
ATOM 638 O O . GLY A 1 81 ? 3.444 -1.767 2.970 1.00 94.25 81 GLY A O 1
ATOM 639 N N . TYR A 1 82 ? 4.181 -1.671 5.075 1.00 96.62 82 TYR A N 1
ATOM 640 C CA . TYR A 1 82 ? 5.519 -2.178 4.748 1.00 96.62 82 TYR A CA 1
ATOM 641 C C . TYR A 1 82 ? 5.477 -3.578 4.121 1.00 96.62 82 TYR A C 1
ATOM 643 O O . TYR A 1 82 ? 6.212 -3.855 3.175 1.00 96.62 82 TYR A O 1
ATOM 651 N N . SER A 1 83 ? 4.631 -4.473 4.641 1.00 94.50 83 SER A N 1
ATOM 652 C CA . SER A 1 83 ? 4.505 -5.824 4.093 1.00 94.50 83 SER A CA 1
ATOM 653 C C . SER A 1 83 ? 3.909 -5.819 2.687 1.00 94.50 83 SER A C 1
ATOM 655 O O . SER A 1 83 ? 4.335 -6.624 1.860 1.00 94.50 83 SER A O 1
ATOM 657 N N . GLN A 1 84 ? 2.937 -4.941 2.428 1.00 91.06 84 GLN A N 1
ATOM 658 C CA . GLN A 1 84 ? 2.344 -4.756 1.106 1.00 91.06 84 GLN A CA 1
ATOM 659 C C . GLN A 1 84 ? 3.399 -4.194 0.135 1.00 91.06 84 GLN A C 1
ATOM 661 O O . GLN A 1 84 ? 3.751 -4.880 -0.826 1.00 91.06 84 GLN A O 1
ATOM 666 N N . GLY A 1 85 ? 4.034 -3.068 0.477 1.00 92.88 85 GLY A N 1
ATOM 667 C CA . GLY A 1 85 ? 5.000 -2.390 -0.392 1.00 92.88 85 GLY A CA 1
ATOM 668 C C . GLY A 1 85 ? 6.282 -3.187 -0.653 1.00 92.88 85 GLY A C 1
ATOM 669 O O . GLY A 1 85 ? 6.817 -3.159 -1.759 1.00 92.88 85 GLY A O 1
ATOM 670 N N . ARG A 1 86 ? 6.769 -3.971 0.322 1.00 94.62 86 ARG A N 1
ATOM 671 C CA . ARG A 1 86 ? 7.883 -4.911 0.090 1.00 94.62 86 ARG A CA 1
ATOM 672 C C . ARG A 1 86 ? 7.505 -5.960 -0.958 1.00 94.62 86 ARG A C 1
ATOM 674 O O . ARG A 1 86 ? 8.327 -6.286 -1.811 1.00 94.62 86 ARG A O 1
ATOM 681 N N . GLY A 1 87 ? 6.299 -6.520 -0.853 1.00 91.25 87 GLY A N 1
ATOM 682 C CA . GLY A 1 87 ? 5.801 -7.504 -1.811 1.00 91.25 87 GLY A CA 1
ATOM 683 C C . GLY A 1 87 ? 5.675 -6.910 -3.211 1.00 91.25 87 GLY A C 1
ATOM 684 O O . GLY A 1 87 ? 6.040 -7.564 -4.185 1.00 91.25 87 GLY A O 1
ATOM 685 N N . ASP A 1 88 ? 5.220 -5.663 -3.302 1.00 91.88 88 ASP A N 1
ATOM 686 C CA . ASP A 1 88 ? 5.090 -4.951 -4.570 1.00 91.88 88 ASP A CA 1
ATOM 687 C C . ASP A 1 88 ? 6.437 -4.676 -5.218 1.00 91.88 88 ASP A C 1
ATOM 689 O O . ASP A 1 88 ? 6.619 -4.988 -6.388 1.00 91.88 88 ASP A O 1
ATOM 693 N N . ALA A 1 89 ? 7.406 -4.166 -4.455 1.00 93.44 89 ALA A N 1
ATOM 694 C CA . ALA A 1 89 ? 8.744 -3.887 -4.967 1.00 93.44 89 ALA A CA 1
ATOM 695 C C . ALA A 1 89 ? 9.418 -5.144 -5.540 1.00 93.44 89 ALA A C 1
ATOM 697 O O . ALA A 1 89 ? 10.006 -5.084 -6.621 1.00 93.44 89 ALA A O 1
ATOM 698 N N . ALA A 1 90 ? 9.307 -6.280 -4.837 1.00 92.12 90 ALA A N 1
ATOM 699 C CA . ALA A 1 90 ? 9.844 -7.559 -5.298 1.00 92.12 90 ALA A CA 1
ATOM 700 C C . ALA A 1 90 ? 9.153 -8.030 -6.585 1.00 92.12 90 ALA A C 1
ATOM 702 O O . ALA A 1 90 ? 9.815 -8.372 -7.559 1.00 92.12 90 ALA A O 1
ATOM 703 N N . MET A 1 91 ? 7.823 -7.977 -6.620 1.00 89.50 91 MET A N 1
ATOM 704 C CA . MET A 1 91 ? 7.056 -8.399 -7.786 1.00 89.50 91 MET A CA 1
ATOM 705 C C . MET A 1 91 ? 7.294 -7.482 -9.000 1.00 89.50 91 MET A C 1
ATOM 707 O O . MET A 1 91 ? 7.475 -7.989 -10.105 1.00 89.50 91 MET A O 1
ATOM 711 N N . LEU A 1 92 ? 7.387 -6.160 -8.816 1.00 91.38 92 LEU A N 1
ATOM 712 C CA . LEU A 1 92 ? 7.727 -5.211 -9.884 1.00 91.38 92 LEU A CA 1
ATOM 713 C C . LEU A 1 92 ? 9.127 -5.478 -10.452 1.00 91.38 92 LEU A C 1
ATOM 715 O O . LEU A 1 92 ? 9.317 -5.357 -11.660 1.00 91.38 92 LEU A O 1
ATOM 719 N N . ALA A 1 93 ? 10.090 -5.854 -9.603 1.00 91.44 93 ALA A N 1
ATOM 720 C CA . ALA A 1 93 ? 11.446 -6.198 -10.031 1.00 91.44 93 ALA A CA 1
ATOM 721 C C . ALA A 1 93 ? 11.493 -7.496 -10.857 1.00 91.44 93 ALA A C 1
ATOM 723 O O . ALA A 1 93 ? 12.289 -7.605 -11.784 1.00 91.44 93 ALA A O 1
ATOM 724 N N . GLU A 1 94 ? 10.651 -8.478 -10.527 1.00 89.38 94 GLU A N 1
ATOM 725 C CA . GLU A 1 94 ? 10.609 -9.778 -11.212 1.00 89.38 94 GLU A CA 1
ATOM 726 C C . GLU A 1 94 ? 9.777 -9.758 -12.504 1.00 89.38 94 GLU A C 1
ATOM 728 O O . GLU A 1 94 ? 10.027 -10.546 -13.415 1.00 89.38 94 GLU A O 1
ATOM 733 N N . THR A 1 95 ? 8.775 -8.879 -12.584 1.00 86.31 95 THR A N 1
ATOM 734 C CA . THR A 1 95 ? 7.750 -8.916 -13.640 1.00 86.31 95 THR A CA 1
ATOM 735 C C . THR A 1 95 ? 8.104 -8.067 -14.860 1.00 86.31 95 THR A C 1
ATOM 737 O O . THR A 1 95 ? 7.753 -8.432 -15.983 1.00 86.31 95 THR A O 1
ATOM 740 N N . PHE A 1 96 ? 8.787 -6.938 -14.663 1.00 88.31 96 PHE A N 1
ATOM 741 C CA . PHE A 1 96 ? 8.993 -5.932 -15.705 1.00 88.31 96 PHE A CA 1
ATOM 742 C C . PHE A 1 96 ? 10.475 -5.708 -16.006 1.00 88.31 96 PHE A C 1
ATOM 744 O O . PHE A 1 96 ? 11.329 -5.768 -15.126 1.00 88.31 96 PHE A O 1
ATOM 751 N N . ASN A 1 97 ? 10.770 -5.400 -17.268 1.00 92.56 97 ASN A N 1
ATOM 752 C CA . ASN A 1 97 ? 12.092 -4.960 -17.699 1.00 92.56 97 ASN A CA 1
ATOM 753 C C . ASN A 1 97 ? 12.151 -3.428 -17.654 1.00 92.56 97 ASN A C 1
ATOM 755 O O . ASN A 1 97 ? 11.723 -2.772 -18.600 1.00 92.56 97 ASN A O 1
ATOM 759 N N . TRP A 1 98 ? 12.626 -2.861 -16.549 1.00 93.69 98 TRP A N 1
ATOM 760 C CA . TRP A 1 98 ? 12.693 -1.409 -16.353 1.00 93.69 98 TRP A CA 1
ATOM 761 C C . TRP A 1 98 ? 13.815 -0.761 -17.172 1.00 93.69 98 TRP A C 1
ATOM 763 O O . TRP A 1 98 ? 14.882 -1.347 -17.344 1.00 93.69 98 TRP A O 1
ATOM 773 N N . GLU A 1 99 ? 13.586 0.459 -17.666 1.00 94.12 99 GLU A N 1
ATOM 774 C CA . GLU A 1 99 ? 14.605 1.248 -18.374 1.00 94.12 99 GLU A CA 1
ATOM 775 C C . GLU A 1 99 ? 15.752 1.655 -17.446 1.00 94.12 99 GLU A C 1
ATOM 777 O O . GLU A 1 99 ? 16.921 1.579 -17.832 1.00 94.12 99 GLU A O 1
ATOM 782 N N . THR A 1 100 ? 15.432 2.029 -16.207 1.00 95.31 100 THR A N 1
ATOM 783 C CA . THR A 1 100 ? 16.412 2.374 -15.175 1.00 95.31 100 THR A CA 1
ATOM 784 C C . THR A 1 100 ? 15.982 1.889 -13.787 1.00 95.31 100 THR A C 1
ATOM 786 O O . THR A 1 100 ? 14.799 1.661 -13.528 1.00 95.31 100 THR A O 1
ATOM 789 N N . ASP A 1 101 ? 16.925 1.823 -12.840 1.00 95.25 101 ASP A N 1
ATOM 790 C CA . ASP A 1 101 ? 16.619 1.579 -11.418 1.00 95.25 101 ASP A CA 1
ATOM 791 C C . ASP A 1 101 ? 15.674 2.647 -10.836 1.00 95.25 101 ASP A C 1
ATOM 793 O O . ASP A 1 101 ? 14.899 2.375 -9.918 1.00 95.25 101 ASP A O 1
ATOM 797 N N . MET A 1 102 ? 15.719 3.873 -11.374 1.00 96.31 102 MET A N 1
ATOM 798 C CA . MET A 1 102 ? 14.806 4.947 -10.986 1.00 96.31 102 MET A CA 1
ATOM 799 C C . MET A 1 102 ? 13.383 4.703 -11.489 1.00 96.31 102 MET A C 1
ATOM 801 O O . MET A 1 102 ? 12.438 5.024 -10.767 1.00 96.31 102 MET A O 1
ATOM 805 N N . ASP A 1 103 ? 13.208 4.115 -12.673 1.00 96.12 103 ASP A N 1
ATOM 806 C CA . ASP A 1 103 ? 11.887 3.713 -13.166 1.00 96.12 103 ASP A CA 1
ATOM 807 C C . ASP A 1 103 ? 11.292 2.616 -12.283 1.00 96.12 103 ASP A C 1
ATOM 809 O O . ASP A 1 103 ? 10.144 2.723 -11.864 1.00 96.12 103 ASP A O 1
ATOM 813 N N . TRP A 1 104 ? 12.095 1.629 -11.879 1.00 94.88 104 TRP A N 1
ATOM 814 C CA . TRP A 1 104 ? 11.660 0.633 -10.898 1.00 94.88 104 TRP A CA 1
ATOM 815 C C . TRP A 1 104 ? 11.292 1.256 -9.540 1.00 94.88 104 TRP A C 1
ATOM 817 O O . TRP A 1 104 ? 10.247 0.943 -8.970 1.00 94.88 104 TRP A O 1
ATOM 827 N N . LEU A 1 105 ? 12.118 2.166 -9.014 1.00 95.25 105 LEU A N 1
ATOM 828 C CA . LEU A 1 105 ? 11.852 2.813 -7.726 1.00 95.25 105 LEU A CA 1
ATOM 829 C C . LEU A 1 105 ? 10.566 3.654 -7.763 1.00 95.25 105 LEU A C 1
ATOM 831 O O . LEU A 1 105 ? 9.779 3.637 -6.815 1.00 95.25 105 LEU A O 1
ATOM 835 N N . THR A 1 106 ? 10.353 4.400 -8.848 1.00 95.81 106 THR A N 1
ATOM 836 C CA . THR A 1 106 ? 9.179 5.270 -9.019 1.00 95.81 106 THR A CA 1
ATOM 837 C C . THR A 1 106 ? 7.917 4.507 -9.413 1.00 95.81 106 THR A C 1
ATOM 839 O O . THR A 1 106 ? 6.816 4.990 -9.142 1.00 95.81 106 THR A O 1
ATOM 842 N N . ALA A 1 107 ? 8.052 3.283 -9.927 1.00 94.38 107 ALA A N 1
ATOM 843 C CA . ALA A 1 107 ? 6.931 2.389 -10.182 1.00 94.38 107 ALA A CA 1
ATOM 844 C C . ALA A 1 107 ? 6.145 2.038 -8.909 1.00 94.38 107 ALA A C 1
ATOM 846 O O . ALA A 1 107 ? 4.940 1.837 -8.992 1.00 94.38 107 ALA A O 1
ATOM 847 N N . GLY A 1 108 ? 6.780 2.013 -7.731 1.00 93.62 108 GLY A N 1
ATOM 848 C CA . GLY A 1 108 ? 6.088 1.779 -6.456 1.00 93.62 108 GLY A CA 1
ATOM 849 C C . GLY A 1 108 ? 5.015 2.841 -6.158 1.00 93.62 108 GLY A C 1
ATOM 850 O O . GLY A 1 108 ? 3.838 2.501 -6.047 1.00 93.62 108 GLY A O 1
ATOM 851 N N . PRO A 1 109 ? 5.376 4.135 -6.070 1.00 93.69 109 PRO A N 1
ATOM 852 C CA . PRO A 1 109 ? 4.405 5.225 -5.964 1.00 93.69 109 PRO A CA 1
ATOM 853 C C . PRO A 1 109 ? 3.366 5.250 -7.094 1.00 93.69 109 PRO A C 1
ATOM 855 O O . PRO A 1 109 ? 2.193 5.504 -6.825 1.00 93.69 109 PRO A O 1
ATOM 858 N N . SER A 1 110 ? 3.767 4.965 -8.339 1.00 93.75 110 SER A N 1
ATOM 859 C CA . SER A 1 110 ? 2.827 4.867 -9.462 1.00 93.75 110 SER A CA 1
ATOM 860 C C . SER A 1 110 ? 1.807 3.751 -9.246 1.00 93.75 110 SER A C 1
ATOM 862 O O . SER A 1 110 ? 0.617 3.987 -9.413 1.00 93.75 110 SER A O 1
ATOM 864 N N . LEU A 1 111 ? 2.242 2.570 -8.803 1.00 92.94 111 LEU A N 1
ATOM 865 C CA . LEU A 1 111 ? 1.365 1.447 -8.483 1.00 92.94 111 LEU A CA 1
ATOM 866 C C . LEU A 1 111 ? 0.382 1.810 -7.365 1.00 92.94 111 LEU A C 1
ATOM 868 O O . LEU A 1 111 ? -0.814 1.596 -7.523 1.00 92.94 111 LEU A O 1
ATOM 872 N N . HIS A 1 112 ? 0.859 2.445 -6.291 1.00 92.25 112 HIS A N 1
ATOM 873 C CA . HIS A 1 112 ? 0.005 2.877 -5.181 1.00 92.25 112 HIS A CA 1
ATOM 874 C C . HIS A 1 112 ? -1.060 3.897 -5.625 1.00 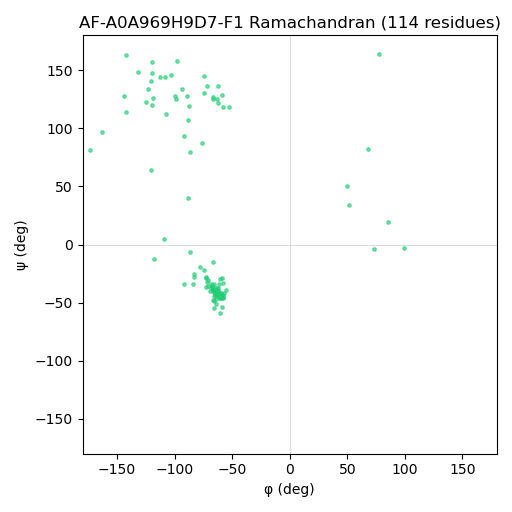92.25 112 HIS A C 1
ATOM 876 O O . HIS A 1 112 ? -2.171 3.895 -5.106 1.00 92.25 112 HIS A O 1
ATOM 882 N N . MET A 1 113 ? -0.753 4.763 -6.597 1.00 92.88 113 MET A N 1
ATOM 883 C CA . MET A 1 113 ? -1.738 5.676 -7.190 1.00 92.88 113 MET A CA 1
ATOM 884 C C . MET A 1 113 ? -2.798 4.932 -8.018 1.00 92.88 113 MET A C 1
ATOM 886 O O . MET A 1 113 ? -3.947 5.363 -8.062 1.00 92.88 113 MET A O 1
ATOM 890 N N . LEU A 1 114 ? -2.428 3.831 -8.681 1.00 92.25 114 LEU A N 1
ATOM 891 C CA . LEU A 1 114 ? -3.373 2.999 -9.432 1.00 92.25 114 LEU A CA 1
ATOM 892 C C . LEU A 1 114 ? -4.290 2.185 -8.505 1.00 92.25 114 LEU A C 1
ATOM 894 O O . LEU A 1 114 ? -5.415 1.877 -8.888 1.00 92.25 114 LEU A O 1
ATOM 898 N N . GLU A 1 115 ? -3.827 1.837 -7.304 1.00 90.75 115 GLU A N 1
ATOM 899 C CA . GLU A 1 115 ? -4.617 1.104 -6.306 1.00 90.75 115 GLU A CA 1
ATOM 900 C C . GLU A 1 115 ? -5.686 1.967 -5.610 1.00 90.75 115 GLU A C 1
ATOM 902 O O . GLU A 1 115 ? -6.690 1.412 -5.153 1.00 90.75 115 GLU A O 1
ATOM 907 N N . GLY A 1 116 ? -5.516 3.297 -5.603 1.00 87.50 116 GLY A N 1
ATOM 908 C CA . GLY A 1 116 ? -6.445 4.267 -5.007 1.00 87.50 116 GLY A CA 1
ATOM 909 C C . GLY A 1 116 ? -5.959 4.827 -3.680 1.00 87.50 116 GLY A C 1
ATOM 910 O O . GLY A 1 116 ? -6.192 4.171 -2.641 1.00 87.50 116 GLY A O 1
#

pLDDT: mean 84.13, std 19.96, range [32.16, 98.69]

Mean predicted aligned error: 8.08 Å

Solvent-accessible surface area (backbone atoms only — not comparable to full-atom values): 7116 Å² total; per-residue (Å²): 140,81,79,79,79,81,87,82,80,82,79,88,70,79,92,68,65,92,87,57,63,38,53,34,84,72,68,49,60,74,65,34,47,43,76,43,82,89,74,79,39,42,26,45,71,91,35,85,47,79,92,74,59,70,67,60,52,52,49,49,54,49,50,37,29,75,74,58,35,62,70,53,31,48,54,53,52,53,51,51,51,50,56,51,52,54,52,47,54,53,50,53,64,74,74,50,56,52,65,41,74,63,25,53,62,47,28,51,64,45,50,53,62,63,74,105

Secondary structure (DSSP, 8-state):
--PPP----S---SS--TTPPBPGGG--HHHHEEEETTTTEEEETTEEE----HHHHHHHHHHHHHHH-HHHHHHHHHHHHHHHHHHHHHHHHHH--BSSHHHHHHHHHHHHHHH-

Nearest PDB structures (foldseek):
  5kbg-assembly1_A  TM=8.844E-01  e=3.604E-04  Acinetobacter calcoaceticus
  5kbh-assembly1_A  TM=9.049E-01  e=1.224E-03  Acinetobacter calcoaceticus
  5kbe-assembly1_B  TM=8.784E-01  e=8.875E-04  Acinetobacter calcoaceticus
  5kbh-assembly1_B  TM=8.470E-01  e=6.432E-04  Acinetobacter calcoaceticus
  5kbe-assembly1_A  TM=8.909E-01  e=2.651E-03  Acinetobacter calcoaceticus

Sequence (116 aa):
MNVIEPTLQHTLAHDTIPGTPLKASDLDFYNLLRRQADESRLFFNGRRAVIFDVEAIGALRQQLIESLGTELAMGVLTRFGYSQGRGDAAMLAETFNWETDMDWLTAGPSLHMLEG

Radius of gyration: 17.29 Å; Cα contacts (8 Å, |Δi|>4): 81; chains: 1; bounding box: 32×43×48 Å